Protein AF-A0A4V4ILT5-F1 (afdb_monomer_lite)

Sequence (167 aa):
MMPVGPVGQGDLIDTKVKKAVKGGEEIIWGEGVEGKVPGLGAARYLSHHALRFPSTAALQASVDAYMTSFAEQEATRARALARQRAEPDEDGFVTVTRGGRMGPARLEEAQEKAEKQKEKAKGKEDFYRFQMREKRKEKANELLKGFEEDRKKVEAMKMRRNKFRPN

Secondary structure (DSSP, 8-state):
--PPPPPPHHHHHHHHHHHHHHTT----TTTTTTTTS---THHHHHHHHHHHS--HHHHHHHHHHHHHHHHHHHHHHHHHHHHHHHS--TTS------TT--S---HHHHHHHHHHHHHHHT--TTSSHHHHHHHHHHHHHHHHHHHHHHHHHHHHHHHHHHT----

Structure (mmCIF, N/CA/C/O backbone):
data_AF-A0A4V4ILT5-F1
#
_entry.id   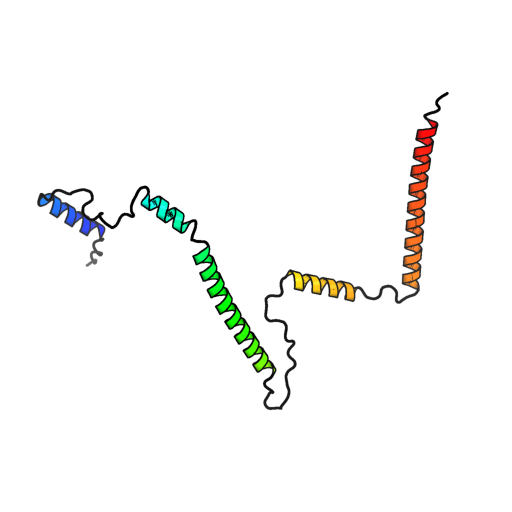AF-A0A4V4ILT5-F1
#
loop_
_atom_site.group_PDB
_atom_site.id
_atom_site.type_symbol
_atom_site.label_atom_id
_atom_site.label_alt_id
_atom_site.label_comp_id
_atom_site.label_asym_id
_atom_site.label_entity_id
_atom_site.label_seq_id
_atom_site.pdbx_PDB_ins_code
_atom_site.Cartn_x
_atom_site.Cartn_y
_atom_site.Cartn_z
_atom_site.occupancy
_atom_site.B_iso_or_equiv
_atom_site.auth_seq_id
_atom_site.auth_comp_id
_atom_site.auth_asym_id
_atom_site.auth_atom_id
_atom_site.pdbx_PDB_model_num
ATOM 1 N N . MET A 1 1 ? 65.147 -15.159 2.142 1.00 44.06 1 MET A N 1
ATOM 2 C CA . MET A 1 1 ? 64.075 -15.484 1.179 1.00 44.06 1 MET A CA 1
ATOM 3 C C . MET A 1 1 ? 62.849 -14.656 1.556 1.00 44.06 1 MET A C 1
ATOM 5 O O . MET A 1 1 ? 62.231 -14.964 2.562 1.00 44.06 1 MET A O 1
ATOM 9 N N . MET A 1 2 ? 62.550 -13.575 0.834 1.00 38.66 2 MET A N 1
ATOM 10 C CA . MET A 1 2 ? 61.268 -12.857 0.935 1.00 38.66 2 MET A CA 1
ATOM 11 C C . MET A 1 2 ? 60.603 -12.964 -0.446 1.00 38.66 2 MET A C 1
ATOM 13 O O . MET A 1 2 ? 61.293 -12.716 -1.438 1.00 38.66 2 MET A O 1
ATOM 17 N N . PRO A 1 3 ? 59.335 -13.399 -0.546 1.00 46.94 3 PRO A N 1
ATOM 18 C CA . PRO A 1 3 ? 58.670 -13.591 -1.828 1.00 46.94 3 PRO A CA 1
ATOM 19 C C . PRO A 1 3 ? 58.356 -12.233 -2.461 1.00 46.94 3 PRO A C 1
ATOM 21 O O . PRO A 1 3 ? 57.717 -11.377 -1.851 1.00 46.94 3 PRO A O 1
ATOM 24 N N . VAL A 1 4 ? 58.833 -12.042 -3.689 1.00 56.09 4 VAL A N 1
ATOM 25 C CA . VAL A 1 4 ? 58.522 -10.876 -4.520 1.00 56.09 4 VAL A CA 1
ATOM 26 C C . VAL A 1 4 ? 57.017 -10.905 -4.804 1.00 56.09 4 VAL A C 1
ATOM 28 O O . VAL A 1 4 ? 56.508 -11.894 -5.331 1.00 56.09 4 VAL A O 1
ATOM 31 N N . GLY A 1 5 ? 56.301 -9.864 -4.373 1.00 51.88 5 GLY A N 1
ATOM 32 C CA . GLY A 1 5 ? 54.848 -9.760 -4.518 1.00 51.88 5 GLY A CA 1
ATOM 33 C C . GLY A 1 5 ? 54.389 -9.759 -5.984 1.00 51.88 5 GLY A C 1
ATOM 34 O O . GLY A 1 5 ? 55.192 -9.498 -6.883 1.00 51.88 5 GLY A O 1
ATOM 35 N N . PRO A 1 6 ? 53.104 -10.064 -6.245 1.00 58.56 6 PRO A N 1
ATOM 36 C CA . PRO A 1 6 ? 52.576 -10.164 -7.599 1.00 58.56 6 PRO A CA 1
ATOM 37 C C . PRO A 1 6 ? 52.679 -8.814 -8.315 1.00 58.56 6 PRO A C 1
ATOM 39 O O . PRO A 1 6 ? 52.183 -7.800 -7.827 1.00 58.56 6 PRO A O 1
ATOM 42 N N . VAL A 1 7 ? 53.326 -8.829 -9.481 1.00 60.75 7 VAL A N 1
ATOM 43 C CA . VAL A 1 7 ? 53.462 -7.678 -10.380 1.00 60.75 7 VAL A CA 1
ATOM 44 C C . VAL A 1 7 ? 52.060 -7.168 -10.722 1.00 60.75 7 VAL A C 1
ATOM 46 O O . VAL A 1 7 ? 51.238 -7.912 -11.263 1.00 60.75 7 VAL A O 1
ATOM 49 N N . GLY A 1 8 ? 51.766 -5.922 -10.350 1.00 55.69 8 GLY A N 1
ATOM 50 C CA . GLY A 1 8 ? 50.457 -5.315 -10.562 1.00 55.69 8 GLY A CA 1
ATOM 51 C C . GLY A 1 8 ? 50.133 -5.220 -12.053 1.00 55.69 8 GLY A C 1
ATOM 52 O O . GLY A 1 8 ? 51.015 -4.993 -12.878 1.00 55.69 8 GLY A O 1
ATOM 53 N N . GLN A 1 9 ? 48.855 -5.364 -12.418 1.00 52.50 9 GLN A N 1
ATOM 54 C CA . GLN A 1 9 ? 48.395 -5.242 -13.811 1.00 52.50 9 GLN A CA 1
ATOM 55 C C . GLN A 1 9 ? 48.867 -3.947 -14.500 1.00 52.50 9 GLN A C 1
ATOM 57 O O . GLN A 1 9 ? 49.063 -3.962 -15.711 1.00 52.50 9 GLN A O 1
ATOM 62 N N . GLY A 1 10 ? 49.105 -2.866 -13.745 1.00 57.56 10 GLY A N 1
ATOM 63 C CA . GLY A 1 10 ? 49.658 -1.605 -14.256 1.00 57.56 10 GLY A CA 1
ATOM 64 C C . GLY A 1 10 ? 51.073 -1.735 -14.833 1.00 57.56 10 GLY A C 1
ATOM 65 O O . GLY A 1 10 ? 51.300 -1.341 -15.973 1.00 57.56 10 GLY A O 1
ATOM 66 N N . ASP A 1 11 ? 51.994 -2.396 -14.123 1.00 60.28 11 ASP A N 1
ATOM 67 C CA . ASP A 1 11 ? 53.387 -2.566 -14.576 1.00 60.28 11 ASP A CA 1
ATOM 68 C C . ASP A 1 11 ? 53.471 -3.429 -15.850 1.00 60.28 11 ASP A C 1
ATOM 70 O O . ASP A 1 11 ? 54.334 -3.246 -16.716 1.00 60.28 11 ASP A O 1
ATOM 74 N N . LEU A 1 12 ? 52.535 -4.370 -16.000 1.00 65.56 12 LEU A N 1
ATOM 75 C CA . LEU A 1 12 ? 52.423 -5.231 -17.177 1.00 65.56 12 LEU A CA 1
ATOM 76 C C . LEU A 1 12 ? 51.883 -4.485 -18.410 1.00 65.56 12 LEU A C 1
ATOM 78 O O . LEU A 1 12 ? 52.211 -4.842 -19.543 1.00 65.56 12 LEU A O 1
ATOM 82 N N . ILE A 1 13 ? 51.055 -3.460 -18.203 1.00 70.44 13 ILE A N 1
ATOM 83 C CA . ILE A 1 13 ? 50.551 -2.586 -19.269 1.00 70.44 13 ILE A CA 1
ATOM 84 C C . ILE A 1 13 ? 51.669 -1.638 -19.710 1.00 70.44 13 ILE A C 1
ATOM 86 O O . ILE A 1 13 ? 51.959 -1.557 -20.903 1.00 70.44 13 ILE A O 1
ATOM 90 N N . ASP A 1 14 ? 52.383 -1.027 -18.767 1.00 69.56 14 ASP A N 1
ATOM 91 C CA . ASP A 1 14 ? 53.461 -0.078 -19.065 1.00 69.56 14 ASP A CA 1
ATOM 92 C C . ASP A 1 14 ? 54.642 -0.728 -19.794 1.00 69.56 14 ASP A C 1
ATOM 94 O O . ASP A 1 14 ? 55.237 -0.143 -20.703 1.00 69.56 14 ASP A O 1
ATOM 98 N N . THR A 1 15 ? 54.981 -1.969 -19.439 1.00 73.06 15 THR A N 1
ATOM 99 C CA . THR A 1 15 ? 56.022 -2.742 -20.134 1.00 73.06 15 THR A CA 1
ATOM 100 C C . THR A 1 15 ? 55.606 -3.140 -21.552 1.00 73.06 15 THR A C 1
ATOM 102 O O . THR A 1 15 ? 56.441 -3.104 -22.461 1.00 73.06 15 THR A O 1
ATOM 105 N N . LYS A 1 16 ? 54.323 -3.453 -21.784 1.00 71.00 16 LYS A N 1
ATOM 106 C CA . LYS A 1 16 ? 53.779 -3.712 -23.128 1.00 71.00 16 LYS A CA 1
ATOM 107 C C . LYS A 1 16 ? 53.751 -2.451 -23.992 1.00 71.00 16 LYS A C 1
ATOM 109 O O . LYS A 1 16 ? 54.189 -2.513 -25.137 1.00 71.00 16 LYS A O 1
ATOM 114 N N . VAL A 1 17 ? 53.337 -1.312 -23.434 1.00 70.06 17 VAL A N 1
ATOM 115 C CA . VAL A 1 17 ? 53.338 -0.013 -24.130 1.00 70.06 17 VAL A CA 1
ATOM 116 C C . VAL A 1 17 ? 54.762 0.393 -24.520 1.00 70.06 17 VAL A C 1
ATOM 118 O O . VAL A 1 17 ? 55.016 0.724 -25.674 1.00 70.06 17 VAL A O 1
ATOM 121 N N . LYS A 1 18 ? 55.739 0.268 -23.609 1.00 72.44 18 LYS A N 1
ATOM 122 C CA . LYS A 1 18 ? 57.158 0.549 -23.908 1.00 72.44 18 LYS A CA 1
ATOM 123 C C . LYS A 1 18 ? 57.733 -0.363 -24.998 1.00 72.44 18 LYS A C 1
ATOM 125 O O . LYS A 1 18 ? 58.576 0.077 -25.777 1.00 72.44 18 LYS A O 1
ATOM 130 N N . LYS A 1 19 ? 57.291 -1.625 -25.065 1.00 74.31 19 LYS A N 1
ATOM 131 C CA . LYS A 1 19 ? 57.700 -2.579 -26.107 1.00 74.31 19 LYS A CA 1
ATOM 132 C C . LYS A 1 19 ? 57.102 -2.229 -27.478 1.00 74.31 19 LYS A C 1
ATOM 134 O O . LYS A 1 19 ? 57.834 -2.311 -28.458 1.00 74.31 19 LYS A O 1
ATOM 139 N N . ALA A 1 20 ? 55.839 -1.802 -27.532 1.00 68.12 20 ALA A N 1
ATOM 140 C CA . ALA A 1 20 ? 55.167 -1.361 -28.761 1.00 68.12 20 ALA A CA 1
ATOM 141 C C . ALA A 1 20 ? 55.791 -0.071 -29.328 1.00 68.12 20 ALA A C 1
ATOM 143 O O . ALA A 1 20 ? 56.151 -0.015 -30.501 1.00 68.12 20 ALA A O 1
ATOM 144 N N . VAL A 1 21 ? 56.075 0.913 -28.463 1.00 71.19 21 VAL A N 1
ATOM 145 C CA . VAL A 1 21 ? 56.768 2.160 -28.846 1.00 71.19 21 VAL A CA 1
ATOM 146 C C . VAL A 1 21 ? 58.181 1.884 -29.379 1.00 71.19 21 VAL A C 1
ATOM 148 O O . VAL A 1 21 ? 58.607 2.489 -30.357 1.00 71.19 21 VAL A O 1
ATOM 151 N N . LYS A 1 22 ? 58.913 0.932 -28.781 1.00 72.75 22 LYS A N 1
ATOM 152 C CA . LYS A 1 22 ? 60.251 0.523 -29.252 1.00 72.75 22 LYS A CA 1
ATOM 153 C C . LYS A 1 22 ? 60.210 -0.252 -30.581 1.00 72.75 22 LYS A C 1
ATOM 155 O O . LYS A 1 22 ? 61.224 -0.301 -31.272 1.00 72.75 22 LYS A O 1
ATOM 160 N N . GLY A 1 23 ? 59.067 -0.852 -30.920 1.00 72.06 23 GLY A N 1
ATOM 161 C CA . GLY A 1 23 ? 58.806 -1.525 -32.195 1.00 72.06 23 GLY A CA 1
ATOM 162 C C . GLY A 1 23 ? 58.387 -0.588 -33.333 1.00 72.06 23 GLY A C 1
ATOM 163 O O . GLY A 1 23 ? 58.295 -1.046 -34.466 1.00 72.06 23 GLY A O 1
ATOM 164 N N . GLY A 1 24 ? 58.173 0.704 -33.053 1.00 63.44 24 GLY A N 1
ATOM 165 C CA . GLY A 1 24 ? 57.774 1.697 -34.054 1.00 63.44 24 GLY A CA 1
ATOM 166 C C . GLY A 1 24 ? 56.296 1.645 -34.451 1.00 63.44 24 GLY A C 1
ATOM 167 O O . GLY A 1 24 ? 55.938 2.224 -35.471 1.00 63.44 24 GLY A O 1
ATOM 168 N N . GLU A 1 25 ? 55.444 0.967 -33.676 1.00 65.81 25 GLU A N 1
ATOM 169 C CA . GLU A 1 25 ? 53.997 0.969 -33.914 1.00 65.81 25 GLU A CA 1
ATOM 170 C C . GLU A 1 25 ? 53.412 2.342 -33.552 1.00 65.81 25 GLU A C 1
ATOM 172 O O . GLU A 1 25 ? 53.568 2.836 -32.430 1.00 65.81 25 GLU A O 1
ATOM 177 N N . GLU A 1 26 ? 52.765 2.978 -34.526 1.00 66.88 26 GLU A N 1
ATOM 178 C CA . GLU A 1 26 ? 52.106 4.268 -34.357 1.00 66.88 26 GLU A CA 1
ATOM 179 C C . GLU A 1 26 ? 50.846 4.079 -33.505 1.00 66.88 26 GLU A C 1
ATOM 181 O O . GLU A 1 26 ? 49.936 3.336 -33.864 1.00 66.88 26 GLU A O 1
ATOM 186 N N . ILE A 1 27 ? 50.801 4.718 -32.335 1.00 68.06 27 ILE A N 1
ATOM 187 C CA . ILE A 1 27 ? 49.650 4.624 -31.433 1.00 68.06 27 ILE A CA 1
ATOM 188 C C . ILE A 1 27 ? 48.530 5.495 -32.006 1.00 68.06 27 ILE A C 1
ATOM 190 O O . ILE A 1 27 ? 48.484 6.705 -31.768 1.00 68.06 27 ILE A O 1
ATOM 194 N N . ILE A 1 28 ? 47.614 4.879 -32.750 1.00 68.69 28 ILE A N 1
ATOM 195 C CA . ILE A 1 28 ? 46.421 5.548 -33.265 1.00 68.69 28 ILE A CA 1
ATOM 196 C C . ILE A 1 28 ? 45.444 5.734 -32.097 1.00 68.69 28 ILE A C 1
ATOM 198 O O . ILE A 1 28 ? 44.856 4.787 -31.567 1.00 68.69 28 ILE A O 1
ATOM 202 N N . TRP A 1 29 ? 45.275 6.981 -31.656 1.00 62.16 29 TRP A N 1
ATOM 203 C CA . TRP A 1 29 ? 44.300 7.326 -30.621 1.00 62.16 29 TRP A CA 1
ATOM 204 C C . TRP A 1 29 ? 42.882 6.959 -31.080 1.00 62.16 29 TRP A C 1
ATOM 206 O O . TRP A 1 29 ? 42.382 7.509 -32.057 1.00 62.16 29 TRP A O 1
ATOM 216 N N . GLY A 1 30 ? 42.220 6.061 -30.347 1.00 66.25 30 GLY A N 1
ATOM 217 C CA . GLY A 1 30 ? 40.847 5.624 -30.632 1.00 66.25 30 GLY A CA 1
ATOM 218 C C . GLY A 1 30 ? 40.726 4.209 -31.204 1.00 66.25 30 GLY A C 1
ATOM 219 O O . GLY A 1 30 ? 39.617 3.673 -31.233 1.00 66.25 30 GLY A O 1
ATOM 220 N N . GLU A 1 31 ? 41.834 3.560 -31.570 1.00 63.59 31 GLU A N 1
ATOM 221 C CA . GLU A 1 31 ? 41.818 2.163 -32.008 1.00 63.59 31 GLU A CA 1
ATOM 222 C C . GLU A 1 31 ? 41.396 1.244 -30.839 1.00 63.59 31 GLU A C 1
ATOM 224 O O . GLU A 1 31 ? 42.011 1.220 -29.772 1.00 63.59 31 GLU A O 1
ATOM 229 N N . GLY A 1 32 ? 40.264 0.545 -30.992 1.00 69.06 32 GLY A N 1
ATOM 230 C CA . GLY A 1 32 ? 39.655 -0.294 -29.944 1.00 69.06 32 GLY A CA 1
ATOM 231 C C . GLY A 1 32 ? 38.643 0.406 -29.020 1.00 69.06 32 GLY A C 1
ATOM 232 O O . GLY A 1 32 ? 38.125 -0.221 -28.084 1.00 69.06 32 GLY A O 1
ATOM 233 N N . VAL A 1 33 ? 38.345 1.685 -29.277 1.00 65.31 33 VAL A N 1
ATOM 234 C CA . VAL A 1 33 ? 37.254 2.452 -28.639 1.00 65.31 33 VAL A CA 1
ATOM 235 C C . VAL A 1 33 ? 35.947 2.337 -29.440 1.00 65.31 33 VAL A C 1
ATOM 237 O O . VAL A 1 33 ? 34.854 2.523 -28.894 1.00 65.31 33 VAL A O 1
ATOM 240 N N . GLU A 1 34 ? 36.048 1.954 -30.712 1.00 61.41 34 GLU A N 1
ATOM 241 C CA . GLU A 1 34 ? 34.921 1.673 -31.597 1.00 61.41 34 GLU A CA 1
ATOM 242 C C . GLU A 1 34 ? 34.035 0.564 -30.997 1.00 61.41 34 GLU A C 1
ATOM 244 O O . GLU A 1 34 ? 34.450 -0.579 -30.818 1.00 61.41 34 GLU A O 1
ATOM 249 N N . GLY A 1 35 ? 32.814 0.931 -30.596 1.00 67.50 35 GLY A N 1
ATOM 250 C CA . GLY A 1 35 ? 31.824 0.022 -30.004 1.00 67.50 35 GLY A CA 1
ATOM 251 C C . GLY A 1 35 ? 31.762 -0.014 -28.471 1.00 67.50 35 GLY A C 1
ATOM 252 O O . GLY A 1 35 ? 30.793 -0.542 -27.930 1.00 67.50 35 GLY A O 1
ATOM 253 N N . LYS A 1 36 ? 32.725 0.578 -27.747 1.00 69.62 36 LYS A N 1
ATOM 254 C CA . LYS A 1 36 ? 32.670 0.679 -26.268 1.00 69.62 36 LYS A CA 1
ATOM 255 C C . LYS A 1 36 ? 32.041 1.973 -25.768 1.00 69.62 36 LYS A C 1
ATOM 257 O O . LYS A 1 36 ? 31.620 2.047 -24.615 1.00 69.62 36 LYS A O 1
ATOM 262 N N . VAL A 1 37 ? 31.994 2.997 -26.614 1.00 69.56 37 VAL A N 1
ATOM 263 C CA . VAL A 1 37 ? 31.441 4.298 -26.246 1.00 69.56 37 VAL A CA 1
ATOM 264 C C . VAL A 1 37 ? 29.999 4.369 -26.739 1.00 69.56 37 VAL A C 1
ATOM 266 O O . VAL A 1 37 ? 29.764 4.166 -27.933 1.00 69.56 37 VAL A O 1
ATOM 269 N N . PRO A 1 38 ? 29.019 4.629 -25.853 1.00 74.31 38 PRO A N 1
ATOM 270 C CA . PRO A 1 38 ? 27.641 4.809 -26.281 1.00 74.31 38 PRO A CA 1
ATOM 271 C C . PRO A 1 38 ? 27.576 5.951 -27.293 1.00 74.31 38 PRO A C 1
ATOM 273 O O . PRO A 1 38 ? 28.293 6.943 -27.148 1.00 74.31 38 PRO A O 1
ATOM 276 N N . GLY A 1 39 ? 26.709 5.814 -28.300 1.00 78.69 39 GLY A N 1
ATOM 277 C CA . GLY A 1 39 ? 26.540 6.826 -29.340 1.00 78.69 39 GLY A CA 1
ATOM 278 C C . GLY A 1 39 ? 26.362 8.211 -28.719 1.00 78.69 39 GLY A C 1
ATOM 279 O O . GLY A 1 39 ? 25.361 8.479 -28.051 1.00 78.69 39 GLY A O 1
ATOM 280 N N . LEU A 1 40 ? 27.364 9.075 -28.887 1.00 82.38 40 LEU A N 1
ATOM 281 C CA . LEU A 1 40 ? 27.320 10.439 -28.375 1.00 82.38 40 LEU A CA 1
ATOM 282 C C . LEU A 1 40 ? 26.363 11.297 -29.218 1.00 82.38 40 LEU A C 1
ATOM 284 O O . LEU A 1 40 ? 25.915 10.908 -30.296 1.00 82.38 40 LEU A O 1
ATOM 288 N N . GLY A 1 41 ? 26.026 12.483 -28.708 1.00 86.75 41 GLY A N 1
ATOM 289 C CA . GLY A 1 41 ? 25.120 13.410 -29.386 1.00 86.75 41 GLY A CA 1
ATOM 290 C C . GLY A 1 41 ? 23.653 12.999 -29.253 1.00 86.75 41 GLY A C 1
ATOM 291 O O . GLY A 1 41 ? 23.194 12.677 -28.157 1.00 86.75 41 GLY A O 1
ATOM 292 N N . ALA A 1 42 ? 22.900 13.029 -30.355 1.00 88.00 42 ALA A N 1
ATOM 293 C CA . ALA A 1 42 ? 21.453 12.794 -30.343 1.00 88.00 42 ALA A CA 1
ATOM 294 C C . ALA A 1 42 ? 21.073 11.408 -29.789 1.00 88.00 42 ALA A C 1
ATOM 296 O O . ALA A 1 42 ? 20.138 11.301 -28.998 1.00 88.00 42 ALA A O 1
ATOM 297 N N . ALA A 1 43 ? 21.839 10.364 -30.125 1.00 87.50 43 ALA A N 1
ATOM 298 C CA . ALA A 1 43 ? 21.598 9.002 -29.647 1.00 87.50 43 ALA A CA 1
ATOM 299 C C . ALA A 1 43 ? 21.641 8.899 -28.109 1.00 87.50 43 ALA A C 1
ATOM 301 O O . ALA A 1 43 ? 20.803 8.223 -27.510 1.00 87.50 43 ALA A O 1
ATOM 302 N N . ARG A 1 44 ? 22.551 9.636 -27.457 1.00 89.50 44 ARG A N 1
ATOM 303 C CA . ARG A 1 44 ? 22.634 9.731 -25.991 1.00 89.50 44 ARG A CA 1
ATOM 304 C C . ARG A 1 44 ? 21.387 10.373 -25.385 1.00 89.50 44 ARG A C 1
ATOM 306 O O . ARG A 1 44 ? 20.898 9.915 -24.356 1.00 89.50 44 ARG A O 1
ATOM 313 N N . TYR A 1 45 ? 20.888 11.453 -25.977 1.00 90.31 45 TYR A N 1
ATOM 314 C CA . TYR A 1 45 ? 19.712 12.137 -25.437 1.00 90.31 45 TYR A CA 1
ATOM 315 C C . TYR A 1 45 ? 18.431 11.337 -25.666 1.00 90.31 45 TYR A C 1
ATOM 317 O O . TYR A 1 45 ? 17.588 11.297 -24.777 1.00 90.31 45 TYR A O 1
ATOM 325 N N . LEU A 1 46 ? 18.311 10.643 -26.801 1.00 90.31 46 LEU A N 1
ATOM 326 C CA . LEU A 1 46 ? 17.182 9.753 -27.079 1.00 90.31 46 LEU A CA 1
ATOM 327 C C . LEU A 1 46 ? 17.136 8.570 -26.107 1.00 90.31 46 LEU A C 1
ATOM 329 O O . LEU A 1 46 ? 16.072 8.272 -25.566 1.00 90.31 46 LEU A O 1
ATOM 333 N N . SER A 1 47 ? 18.279 7.940 -25.822 1.00 88.06 47 SER A N 1
ATOM 334 C CA . SER A 1 47 ? 18.339 6.856 -24.834 1.00 88.06 47 SER A CA 1
ATOM 335 C C . SER A 1 47 ? 18.032 7.358 -23.423 1.00 88.06 47 SER A C 1
ATOM 337 O O . SER A 1 47 ? 17.229 6.754 -22.715 1.00 88.06 47 SER A O 1
ATOM 339 N N . HIS A 1 48 ? 18.577 8.512 -23.032 1.00 90.31 48 HIS A N 1
ATOM 340 C CA . HIS A 1 48 ? 18.258 9.130 -21.746 1.00 90.31 48 HIS A CA 1
ATOM 341 C C . HIS A 1 48 ? 16.773 9.509 -21.633 1.00 90.31 48 HIS A C 1
ATOM 343 O O . HIS A 1 48 ? 16.164 9.328 -20.581 1.00 90.31 48 HIS A O 1
ATOM 349 N N . HIS A 1 49 ? 16.167 10.007 -22.712 1.00 91.25 49 HIS A N 1
ATOM 350 C CA . HIS A 1 49 ? 14.746 10.337 -22.754 1.00 91.25 49 HIS A CA 1
ATOM 351 C C . HIS A 1 49 ? 13.872 9.085 -22.619 1.00 91.25 49 HIS A C 1
ATOM 353 O O . HIS A 1 49 ? 12.934 9.092 -21.828 1.00 91.25 49 HIS A O 1
ATOM 359 N N . ALA A 1 50 ? 14.217 7.996 -23.311 1.00 88.94 50 ALA A N 1
ATOM 360 C CA . ALA A 1 50 ? 13.520 6.716 -23.193 1.00 88.94 50 ALA A CA 1
ATOM 361 C C . ALA A 1 50 ? 13.614 6.113 -21.778 1.00 88.94 50 ALA A C 1
ATOM 363 O O . ALA A 1 50 ? 12.648 5.532 -21.292 1.00 88.94 50 ALA A O 1
ATOM 364 N N . LEU A 1 51 ? 14.751 6.285 -21.092 1.00 87.25 51 LEU A N 1
ATOM 365 C CA . LEU A 1 51 ? 14.923 5.863 -19.696 1.00 87.25 51 LEU A CA 1
ATOM 366 C C . LEU A 1 51 ? 14.139 6.744 -18.718 1.00 87.25 51 LEU A C 1
ATOM 368 O O . LEU A 1 51 ? 13.592 6.251 -17.735 1.00 87.25 51 LEU A O 1
ATOM 372 N N . ARG A 1 52 ? 14.100 8.058 -18.966 1.00 89.81 52 ARG A N 1
ATOM 373 C CA . ARG A 1 52 ? 13.389 9.018 -18.113 1.00 89.81 52 ARG A CA 1
ATOM 374 C C . ARG A 1 52 ? 11.875 8.883 -18.248 1.00 89.81 52 ARG A C 1
ATOM 376 O O . ARG A 1 52 ? 11.167 9.037 -17.255 1.00 89.81 52 ARG A O 1
ATOM 383 N N . PHE A 1 53 ? 11.407 8.613 -19.461 1.00 88.06 53 PHE A N 1
ATOM 384 C CA . PHE A 1 53 ? 10.000 8.534 -19.820 1.00 88.06 53 PHE A CA 1
ATOM 385 C C . PHE A 1 53 ? 9.746 7.237 -20.598 1.00 88.06 53 PHE A C 1
ATOM 387 O O . PHE A 1 53 ? 9.724 7.250 -21.833 1.00 88.06 53 PHE A O 1
ATOM 394 N N . PRO A 1 54 ? 9.571 6.103 -19.894 1.00 88.19 54 PRO A N 1
ATOM 395 C CA . PRO A 1 54 ? 9.141 4.873 -20.540 1.00 88.19 54 PRO A CA 1
ATOM 396 C C . PRO A 1 54 ? 7.757 5.064 -21.174 1.00 88.19 54 PRO A C 1
ATOM 398 O O . PRO A 1 54 ? 6.974 5.923 -20.758 1.00 88.19 54 PRO A O 1
ATOM 401 N N . SER A 1 55 ? 7.435 4.251 -22.181 1.00 90.62 55 SER A N 1
ATOM 402 C CA . SER A 1 55 ? 6.117 4.314 -22.809 1.00 90.62 55 SER A CA 1
ATOM 403 C C . SER A 1 55 ? 5.026 3.953 -21.800 1.00 90.62 55 SER A C 1
ATOM 405 O O . SER A 1 55 ? 5.111 2.959 -21.074 1.00 90.62 55 SER A O 1
ATOM 407 N N . THR A 1 56 ? 3.973 4.768 -21.764 1.00 92.31 56 THR A N 1
ATOM 408 C CA . THR A 1 56 ? 2.851 4.591 -20.833 1.00 92.31 56 THR A CA 1
ATOM 409 C C . THR A 1 56 ? 2.175 3.237 -21.018 1.00 92.31 56 THR A C 1
ATOM 411 O O . THR A 1 56 ? 1.854 2.580 -20.036 1.00 92.31 56 THR A O 1
ATOM 414 N N . ALA A 1 57 ? 2.038 2.776 -22.263 1.00 94.50 57 ALA A N 1
ATOM 415 C CA . ALA A 1 57 ? 1.456 1.476 -22.585 1.00 94.50 57 ALA A CA 1
ATOM 416 C C . ALA A 1 57 ? 2.266 0.297 -22.015 1.00 94.50 57 ALA A C 1
ATOM 418 O O . ALA A 1 57 ? 1.681 -0.630 -21.460 1.00 94.50 57 ALA A O 1
ATOM 419 N N . ALA A 1 58 ? 3.603 0.332 -22.108 1.00 92.50 58 ALA A N 1
ATOM 420 C CA . ALA A 1 58 ? 4.442 -0.742 -21.573 1.00 92.50 58 ALA A CA 1
ATOM 421 C C . ALA A 1 58 ? 4.448 -0.751 -20.038 1.00 92.50 58 ALA A C 1
ATOM 423 O O . ALA A 1 58 ? 4.439 -1.820 -19.429 1.00 92.50 58 ALA A O 1
ATOM 424 N N . LEU A 1 59 ? 4.435 0.432 -19.414 1.00 94.00 59 LEU A N 1
ATOM 425 C CA . LEU A 1 59 ? 4.343 0.559 -17.962 1.00 94.00 59 LEU A CA 1
ATOM 426 C C . LEU A 1 59 ? 2.983 0.086 -17.442 1.00 94.00 59 LEU A C 1
ATOM 428 O O . LEU A 1 59 ? 2.924 -0.636 -16.455 1.00 94.00 59 LEU A O 1
ATOM 432 N N . GLN A 1 60 ? 1.897 0.442 -18.126 1.00 96.50 60 GLN A N 1
ATOM 433 C CA . GLN A 1 60 ? 0.564 -0.016 -17.754 1.00 96.50 60 GLN A CA 1
ATOM 434 C C . GLN A 1 60 ? 0.466 -1.543 -17.854 1.00 96.50 60 GLN A C 1
ATOM 436 O O . GLN A 1 60 ? 0.050 -2.188 -16.900 1.00 96.50 60 GLN A O 1
ATOM 441 N N . ALA A 1 61 ? 0.955 -2.133 -18.949 1.00 96.88 61 ALA A N 1
ATOM 442 C CA . ALA A 1 61 ? 0.965 -3.582 -19.121 1.00 96.88 61 ALA A CA 1
ATOM 443 C C . ALA A 1 61 ? 1.776 -4.311 -18.034 1.00 96.88 61 ALA A C 1
ATOM 445 O O . ALA A 1 61 ? 1.355 -5.367 -17.562 1.00 96.88 61 ALA A O 1
ATOM 446 N N . SER A 1 62 ? 2.923 -3.764 -17.610 1.00 96.56 62 SER A N 1
ATOM 447 C CA . SER A 1 62 ? 3.735 -4.378 -16.551 1.00 96.56 62 SER A CA 1
ATOM 448 C C . SER A 1 62 ? 3.072 -4.278 -15.177 1.00 96.56 62 SER A C 1
ATOM 450 O O . SER A 1 62 ? 3.084 -5.250 -14.421 1.00 96.56 62 SER A O 1
ATOM 452 N N . VAL A 1 63 ? 2.448 -3.137 -14.873 1.00 97.62 63 VAL A N 1
ATOM 453 C CA . VAL A 1 63 ? 1.676 -2.940 -13.641 1.00 97.62 63 VAL A CA 1
ATOM 454 C C . VAL A 1 63 ? 0.471 -3.872 -13.618 1.00 97.62 63 VAL A C 1
ATOM 456 O O . VAL A 1 63 ? 0.263 -4.560 -12.623 1.00 97.62 63 VAL A O 1
ATOM 459 N N . ASP A 1 64 ? -0.282 -3.960 -14.710 1.00 97.44 64 ASP A N 1
ATOM 460 C CA . ASP A 1 64 ? -1.466 -4.813 -14.797 1.00 97.44 64 ASP A CA 1
ATOM 461 C C . ASP A 1 64 ? -1.093 -6.296 -14.654 1.00 97.44 64 ASP A C 1
ATOM 463 O O . ASP A 1 64 ? -1.722 -7.027 -13.885 1.00 97.44 64 ASP A O 1
ATOM 467 N N . ALA A 1 65 ? -0.015 -6.743 -15.307 1.00 97.81 65 ALA A N 1
ATOM 468 C CA . ALA A 1 65 ? 0.514 -8.099 -15.146 1.00 97.81 65 ALA A CA 1
ATOM 469 C C . ALA A 1 65 ? 0.957 -8.386 -13.699 1.00 97.81 65 ALA A C 1
ATOM 471 O O . ALA A 1 65 ? 0.687 -9.456 -13.150 1.00 97.81 65 ALA A O 1
ATOM 472 N N . TYR A 1 66 ? 1.600 -7.420 -13.040 1.00 98.06 66 TYR A N 1
ATOM 473 C CA . TYR A 1 66 ? 1.986 -7.569 -11.641 1.00 98.06 66 TYR A CA 1
ATOM 474 C C . TYR A 1 66 ? 0.759 -7.657 -10.725 1.00 98.06 66 TYR A C 1
ATOM 476 O O . TYR A 1 66 ? 0.646 -8.591 -9.931 1.00 98.06 66 TYR A O 1
ATOM 484 N N . MET A 1 67 ? -0.188 -6.729 -10.862 1.00 97.19 67 MET A N 1
ATOM 485 C CA . MET A 1 67 ? -1.375 -6.650 -10.011 1.00 97.19 67 MET A CA 1
ATOM 486 C C . MET A 1 67 ? -2.296 -7.859 -10.177 1.00 97.19 67 MET A C 1
ATOM 488 O O . MET A 1 67 ? -2.843 -8.340 -9.185 1.00 97.19 67 MET A O 1
ATOM 492 N N . THR A 1 68 ? -2.433 -8.386 -11.395 1.00 97.44 68 THR A N 1
ATOM 493 C CA . THR A 1 68 ? -3.172 -9.634 -11.649 1.00 97.44 68 THR A CA 1
ATOM 494 C C . THR A 1 68 ? -2.516 -10.819 -10.939 1.00 97.44 68 THR A C 1
ATOM 496 O O . THR A 1 68 ? -3.179 -11.483 -10.142 1.00 97.44 68 THR A O 1
ATOM 499 N N . SER A 1 69 ? -1.202 -11.017 -11.105 1.00 97.50 69 SER A N 1
ATOM 500 C CA . SER A 1 69 ? -0.470 -12.093 -10.416 1.00 97.50 69 SER A CA 1
ATOM 501 C C . SER A 1 69 ? -0.526 -11.969 -8.885 1.00 97.50 69 SER A C 1
ATOM 503 O O . SER A 1 69 ? -0.660 -12.963 -8.170 1.00 97.50 69 SER A O 1
ATOM 505 N N . PHE A 1 70 ? -0.476 -10.741 -8.363 1.00 96.62 70 PHE A N 1
ATOM 506 C CA . PHE A 1 70 ? -0.573 -10.471 -6.934 1.00 96.62 70 PHE A CA 1
ATOM 507 C C . PHE A 1 70 ? -1.974 -10.784 -6.395 1.00 96.62 70 PHE A C 1
ATOM 509 O O . PHE A 1 70 ? -2.104 -11.425 -5.353 1.00 96.62 70 PHE A O 1
ATOM 516 N N . ALA A 1 71 ? -3.028 -10.384 -7.111 1.00 95.31 71 ALA A N 1
ATOM 517 C CA . ALA A 1 71 ? -4.407 -10.676 -6.730 1.00 95.31 71 ALA A CA 1
ATOM 518 C C . ALA A 1 71 ? -4.691 -12.187 -6.711 1.00 95.31 71 ALA A C 1
ATOM 520 O O . ALA A 1 71 ? -5.358 -12.678 -5.800 1.00 95.31 71 ALA A O 1
ATOM 521 N N . GLU A 1 72 ? -4.141 -12.942 -7.665 1.00 95.88 72 GLU A N 1
ATOM 522 C CA . GLU A 1 72 ? -4.214 -14.407 -7.677 1.00 95.88 72 GLU A CA 1
ATOM 523 C C . GLU A 1 72 ? -3.497 -15.025 -6.465 1.00 95.88 72 GLU A C 1
ATOM 525 O O . GLU A 1 72 ? -4.047 -15.899 -5.784 1.00 95.88 72 GLU A O 1
ATOM 530 N N . GLN A 1 73 ? -2.298 -14.540 -6.131 1.00 94.81 73 GLN A N 1
ATOM 531 C CA . GLN A 1 73 ? -1.556 -14.981 -4.944 1.00 94.81 73 GLN A CA 1
ATOM 532 C C . GLN A 1 73 ? -2.293 -14.656 -3.636 1.00 94.81 73 GLN A C 1
ATOM 534 O O . GLN A 1 73 ? -2.392 -15.505 -2.752 1.00 94.81 73 GLN A O 1
ATOM 539 N N . GLU A 1 74 ? -2.870 -13.466 -3.501 1.00 90.38 74 GLU A N 1
ATOM 540 C CA . GLU A 1 74 ? -3.662 -13.111 -2.320 1.00 90.38 74 GLU A CA 1
ATOM 541 C C . GLU A 1 74 ? -4.948 -13.943 -2.223 1.00 90.38 74 GLU A C 1
ATOM 543 O O . GLU A 1 74 ? -5.282 -14.446 -1.149 1.00 90.38 74 GLU A O 1
ATOM 548 N N . ALA A 1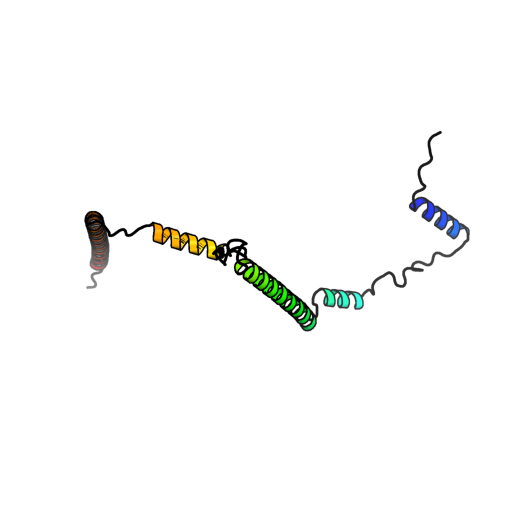 75 ? -5.641 -14.183 -3.340 1.00 91.44 75 ALA A N 1
ATOM 549 C CA . ALA A 1 75 ? -6.836 -15.023 -3.365 1.00 91.44 75 ALA A CA 1
ATOM 550 C C . ALA A 1 75 ? -6.525 -16.482 -2.991 1.00 91.44 75 ALA A C 1
ATOM 552 O O . ALA A 1 75 ? -7.274 -17.107 -2.236 1.00 91.44 75 ALA A O 1
ATOM 553 N N . THR A 1 76 ? -5.419 -17.037 -3.491 1.00 92.12 76 THR A N 1
ATOM 554 C CA . THR A 1 76 ? -4.969 -18.397 -3.1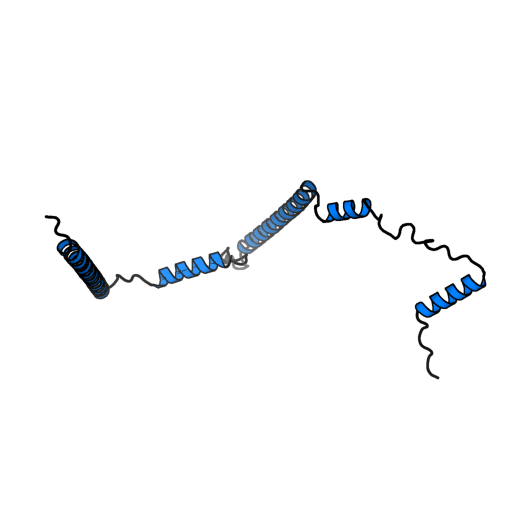45 1.00 92.12 76 THR A CA 1
ATOM 555 C C . THR A 1 76 ? -4.580 -18.506 -1.673 1.00 92.12 76 THR A C 1
ATOM 557 O O . THR A 1 76 ? -5.031 -19.440 -1.007 1.00 92.12 76 THR A O 1
ATOM 560 N N . ARG A 1 77 ? -3.852 -17.525 -1.123 1.00 86.44 77 ARG A N 1
ATOM 561 C CA . ARG A 1 77 ? -3.556 -17.436 0.317 1.00 86.44 77 ARG A CA 1
ATOM 562 C C . ARG A 1 77 ? -4.829 -17.352 1.151 1.00 86.44 77 ARG A C 1
ATOM 564 O O . ARG A 1 77 ? -4.992 -18.125 2.090 1.00 86.44 77 ARG A O 1
ATOM 571 N N . ALA A 1 78 ? -5.763 -16.475 0.786 1.00 86.19 78 ALA A N 1
ATOM 572 C CA . ALA A 1 78 ? -7.040 -16.328 1.480 1.00 86.19 78 ALA A CA 1
ATOM 573 C C . ALA A 1 78 ? -7.856 -17.632 1.468 1.00 86.19 78 ALA A C 1
ATOM 575 O O . ALA A 1 78 ? -8.406 -18.020 2.498 1.00 86.19 78 ALA A O 1
ATOM 576 N N . ARG A 1 79 ? -7.891 -18.347 0.335 1.00 87.94 79 ARG A N 1
ATOM 577 C CA . ARG A 1 79 ? -8.528 -19.670 0.225 1.00 87.94 79 ARG A CA 1
ATOM 578 C C . ARG A 1 79 ? -7.825 -20.723 1.079 1.00 87.94 79 ARG A C 1
ATOM 580 O O . ARG A 1 79 ? -8.512 -21.499 1.732 1.00 87.94 79 ARG A O 1
ATOM 587 N N . ALA A 1 80 ? -6.492 -20.754 1.096 1.00 86.12 80 ALA A N 1
ATOM 588 C CA . ALA A 1 80 ? -5.726 -21.679 1.932 1.00 86.12 80 ALA A CA 1
ATOM 589 C C . ALA A 1 80 ? -6.009 -21.447 3.422 1.00 86.12 80 ALA A C 1
ATOM 591 O O . ALA A 1 80 ? -6.297 -22.391 4.148 1.00 86.12 80 ALA A O 1
ATOM 592 N N . LEU A 1 81 ? -6.042 -20.187 3.856 1.00 80.31 81 LEU A N 1
ATOM 593 C CA . LEU A 1 81 ? -6.400 -19.816 5.225 1.00 80.31 81 LEU A CA 1
ATOM 594 C C . LEU A 1 81 ? -7.851 -20.163 5.555 1.00 80.31 81 LEU A C 1
ATOM 596 O O . LEU A 1 81 ? -8.135 -20.629 6.650 1.00 80.31 81 LEU A O 1
ATOM 600 N N . ALA A 1 82 ? -8.783 -19.946 4.624 1.00 80.75 82 ALA A N 1
ATOM 601 C CA . ALA A 1 82 ? -10.175 -20.340 4.813 1.00 80.75 82 ALA A CA 1
ATOM 602 C C . ALA A 1 82 ? -10.318 -21.863 4.953 1.00 80.75 82 ALA A C 1
ATOM 604 O O . ALA A 1 82 ? -11.079 -22.314 5.802 1.00 80.75 82 ALA A O 1
ATOM 605 N N . ARG A 1 83 ? -9.556 -22.644 4.174 1.00 82.00 83 ARG A N 1
ATOM 606 C CA . ARG A 1 83 ? -9.497 -24.108 4.301 1.00 82.00 83 ARG A CA 1
ATOM 607 C C . ARG A 1 83 ? -8.923 -24.534 5.648 1.00 82.00 83 ARG A C 1
ATOM 609 O O . ARG A 1 83 ? -9.568 -25.313 6.328 1.00 82.00 83 ARG A O 1
ATOM 616 N N . GLN A 1 84 ? -7.801 -23.951 6.072 1.00 75.44 84 GLN A N 1
ATOM 617 C CA . GLN A 1 84 ? -7.206 -24.220 7.389 1.00 75.44 84 GLN A CA 1
ATOM 618 C C . GLN A 1 84 ? -8.150 -23.885 8.552 1.00 75.44 84 GLN A C 1
ATOM 620 O O . GLN A 1 84 ? -8.092 -24.524 9.589 1.00 75.44 84 GLN A O 1
ATOM 625 N N . ARG A 1 85 ? -9.034 -22.890 8.399 1.00 69.38 85 ARG A N 1
ATOM 626 C CA . ARG A 1 85 ? -10.071 -22.584 9.403 1.00 69.38 85 ARG A CA 1
ATOM 627 C C . ARG A 1 85 ? -11.249 -23.557 9.393 1.00 69.38 85 ARG A C 1
ATOM 629 O O . ARG A 1 85 ? -12.001 -23.585 10.359 1.00 69.38 85 ARG A O 1
ATOM 636 N N . ALA A 1 86 ? -11.477 -24.238 8.274 1.00 70.69 86 ALA A N 1
ATOM 637 C CA . ALA A 1 86 ? -12.617 -25.126 8.075 1.00 70.69 86 ALA A CA 1
ATOM 638 C C . ALA A 1 86 ? -12.277 -26.597 8.336 1.00 70.69 86 ALA A C 1
ATOM 640 O O . ALA A 1 86 ? -13.198 -27.392 8.497 1.00 70.69 86 ALA A O 1
ATOM 641 N N . GLU A 1 87 ? -10.992 -26.954 8.350 1.00 70.25 87 GLU A N 1
ATOM 642 C CA . GLU A 1 87 ? -10.521 -28.294 8.686 1.00 70.25 87 GLU A CA 1
ATOM 643 C C . GLU A 1 87 ? -10.772 -28.559 10.184 1.00 70.25 87 GLU A C 1
ATOM 645 O O . GLU A 1 87 ? -10.241 -27.825 11.020 1.00 70.25 87 GLU A O 1
ATOM 650 N N . PRO A 1 88 ? -11.648 -29.520 10.538 1.00 67.81 88 PRO A N 1
ATOM 651 C CA . PRO A 1 88 ? -11.896 -29.887 11.928 1.00 67.81 88 PRO A CA 1
ATOM 652 C C . PRO A 1 88 ? -10.686 -30.630 12.494 1.00 67.81 88 PRO A C 1
ATOM 654 O O . PRO A 1 88 ? -10.102 -31.466 11.804 1.00 67.81 88 PRO A O 1
ATOM 657 N N . ASP A 1 89 ? -10.350 -30.362 13.754 1.00 71.19 89 ASP A N 1
ATOM 658 C CA . ASP A 1 89 ? -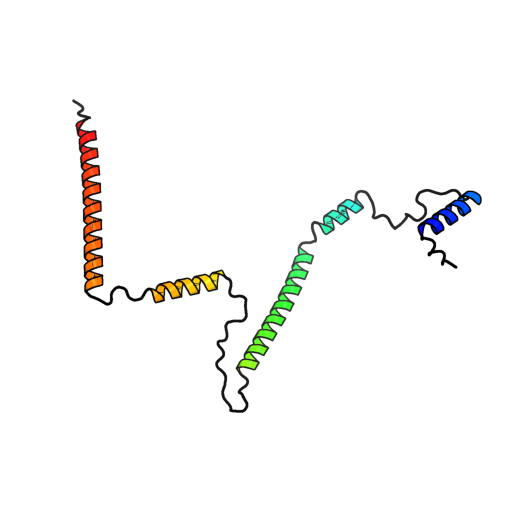9.289 -31.087 14.459 1.00 71.19 89 ASP A CA 1
ATOM 659 C C . ASP A 1 89 ? -9.678 -32.571 14.680 1.00 71.19 89 ASP A C 1
ATOM 661 O O . ASP A 1 89 ? -10.836 -32.953 14.490 1.00 71.19 89 ASP A O 1
ATOM 665 N N . GLU A 1 90 ? -8.730 -3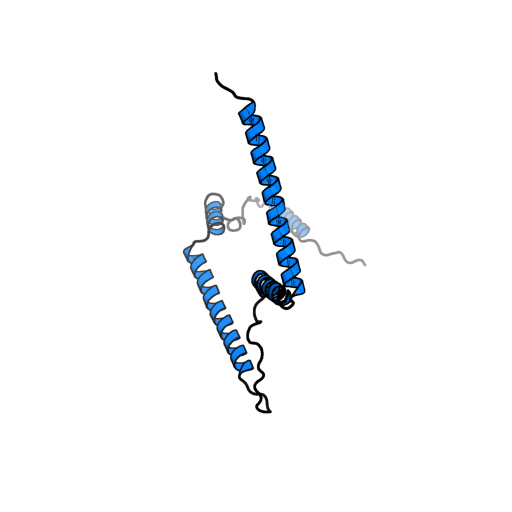3.413 15.117 1.00 72.00 90 GLU A N 1
ATOM 666 C CA . GLU A 1 90 ? -8.915 -34.865 15.353 1.00 72.00 90 GLU A CA 1
ATOM 667 C C . GLU A 1 90 ? -10.100 -35.203 16.289 1.00 72.00 90 GLU A C 1
ATOM 669 O O . GLU A 1 90 ? -10.687 -36.279 16.183 1.00 72.00 90 GLU A O 1
ATOM 674 N N . ASP A 1 91 ? -10.514 -34.251 17.133 1.00 76.62 91 ASP A N 1
ATOM 675 C CA . ASP A 1 91 ? -11.658 -34.349 18.051 1.00 76.62 91 ASP A CA 1
ATOM 676 C C . ASP A 1 91 ? -12.979 -33.761 17.488 1.00 76.62 91 ASP A C 1
ATOM 678 O O . ASP A 1 91 ? -13.982 -33.672 18.199 1.00 76.62 91 ASP A O 1
ATOM 682 N N . GLY A 1 92 ? -13.016 -33.328 16.221 1.00 76.38 92 GLY A N 1
ATOM 683 C CA . GLY A 1 92 ? -14.222 -32.836 15.536 1.00 76.38 92 GLY A CA 1
ATOM 684 C C . GLY A 1 92 ? -14.675 -31.419 15.915 1.00 76.38 92 GLY A C 1
ATOM 685 O O . GLY A 1 92 ? -15.768 -30.994 15.529 1.00 76.38 92 GLY A O 1
ATOM 686 N N . PHE A 1 93 ? -13.858 -30.664 16.652 1.00 65.31 93 PHE A N 1
ATOM 687 C CA . PHE A 1 93 ? -14.133 -29.264 16.976 1.00 65.31 93 PHE A CA 1
ATOM 688 C C . PHE A 1 93 ? -13.570 -28.329 15.898 1.00 65.31 93 PHE A C 1
ATOM 690 O O . PHE A 1 93 ? -12.422 -28.451 15.483 1.00 65.31 93 PHE A O 1
ATOM 697 N N . VAL A 1 94 ? -14.380 -27.359 15.459 1.00 67.38 94 VAL A N 1
ATOM 698 C CA . VAL A 1 94 ? -13.939 -26.281 14.560 1.00 67.38 94 VAL A CA 1
ATOM 699 C C . VAL A 1 94 ? -13.496 -25.095 15.410 1.00 67.38 94 VAL A C 1
ATOM 701 O O . VAL A 1 94 ? -14.311 -24.469 16.097 1.00 67.38 94 VAL A O 1
ATOM 704 N N . THR A 1 95 ? -12.210 -24.753 15.367 1.00 65.25 95 THR A N 1
ATOM 705 C CA . THR A 1 95 ? -11.696 -23.578 16.075 1.00 65.25 95 THR A CA 1
ATOM 706 C C . THR A 1 95 ? -12.223 -22.293 15.427 1.00 65.25 95 THR A C 1
ATOM 708 O O . THR A 1 95 ? -11.852 -21.906 14.318 1.00 65.25 95 THR A O 1
ATOM 711 N N . VAL A 1 96 ? -13.100 -21.574 16.140 1.00 64.50 96 VAL A N 1
ATOM 712 C CA . VAL A 1 96 ? -13.603 -20.257 15.711 1.00 64.50 96 VAL A CA 1
ATOM 713 C C . VAL A 1 96 ? -12.484 -19.226 15.860 1.00 64.50 96 VAL A C 1
ATOM 715 O O . VAL A 1 96 ? -12.420 -18.454 16.817 1.00 64.50 96 VAL A O 1
ATOM 718 N N . THR A 1 97 ? -11.559 -19.203 14.907 1.00 61.44 97 THR A N 1
ATOM 719 C CA . THR A 1 97 ? -10.573 -18.130 14.821 1.00 61.44 97 THR A CA 1
ATOM 720 C C . THR A 1 97 ? -11.240 -16.887 14.237 1.00 61.44 97 THR A C 1
ATOM 722 O O . THR A 1 97 ? -11.978 -16.934 13.250 1.00 61.44 97 THR A O 1
ATOM 725 N N . ARG A 1 98 ? -11.007 -15.728 14.864 1.00 61.38 98 ARG A N 1
ATOM 726 C CA . ARG A 1 98 ? -11.539 -14.440 14.400 1.00 61.38 98 ARG A CA 1
ATOM 727 C C . ARG A 1 98 ? -10.909 -14.085 13.052 1.00 61.38 98 ARG A C 1
ATOM 729 O O . ARG A 1 98 ? -9.838 -13.482 12.988 1.00 61.38 98 ARG A O 1
ATOM 736 N N . GLY A 1 99 ? -11.584 -14.460 11.971 1.00 57.47 99 GLY A N 1
ATOM 737 C CA . GLY A 1 99 ? -11.154 -14.215 10.602 1.00 57.47 99 GLY A CA 1
ATOM 738 C C . GLY A 1 99 ? -11.191 -12.736 10.238 1.00 57.47 99 GLY A C 1
ATOM 739 O O . GLY A 1 99 ? -12.181 -12.253 9.707 1.00 57.47 99 GLY A O 1
ATOM 740 N N . GLY A 1 100 ? -10.121 -12.000 10.541 1.00 57.75 100 GLY A N 1
ATOM 741 C CA . GLY A 1 100 ? -10.045 -10.581 10.175 1.00 57.75 100 GLY A CA 1
ATOM 742 C C . GLY A 1 100 ? -8.747 -9.849 10.509 1.00 57.75 100 GLY A C 1
ATOM 743 O O . GLY A 1 100 ? -8.704 -8.631 10.384 1.00 57.75 100 GLY A O 1
ATOM 744 N N . ARG A 1 101 ? -7.690 -10.539 10.954 1.00 56.41 101 ARG A N 1
ATOM 745 C CA . ARG A 1 101 ? -6.374 -9.927 11.212 1.00 56.41 101 ARG A CA 1
ATOM 746 C C . ARG A 1 101 ? -5.302 -10.548 10.324 1.00 56.41 101 ARG A C 1
ATOM 748 O O . ARG A 1 101 ? -4.406 -11.220 10.811 1.00 56.41 101 ARG A O 1
ATOM 755 N N . MET A 1 102 ? -5.411 -10.350 9.018 1.00 49.47 102 MET A N 1
ATOM 756 C CA . MET A 1 102 ? -4.307 -10.606 8.091 1.00 49.47 102 MET A CA 1
ATOM 757 C C . MET A 1 102 ? -4.218 -9.429 7.136 1.00 49.47 102 MET A C 1
ATOM 759 O O . MET A 1 102 ? -4.824 -9.392 6.078 1.00 49.47 102 MET A O 1
ATOM 763 N N . GLY A 1 103 ? -3.539 -8.410 7.630 1.00 56.56 103 GLY A N 1
ATOM 764 C CA . GLY A 1 103 ? -3.265 -7.146 6.980 1.00 56.56 103 GLY A CA 1
ATOM 765 C C . GLY A 1 103 ? -2.737 -6.221 8.072 1.00 56.56 103 GLY A C 1
ATOM 766 O O . GLY A 1 103 ? -3.282 -6.264 9.183 1.00 56.56 103 GLY A O 1
ATOM 767 N N . PRO A 1 104 ? -1.671 -5.437 7.835 1.00 47.41 104 PRO A N 1
ATOM 768 C CA . PRO A 1 104 ? -1.322 -4.369 8.755 1.00 47.41 104 PRO A CA 1
ATOM 769 C C . PRO A 1 104 ? -2.560 -3.484 8.817 1.00 47.41 104 PRO A C 1
ATOM 771 O O . PRO A 1 104 ? -2.927 -2.862 7.821 1.00 47.41 104 PRO A O 1
ATOM 774 N N . ALA A 1 105 ? -3.280 -3.537 9.941 1.00 55.03 105 ALA A N 1
ATOM 775 C CA . ALA A 1 105 ? -4.425 -2.676 10.165 1.00 55.03 105 ALA A CA 1
ATOM 776 C C . ALA A 1 105 ? -3.948 -1.271 9.820 1.00 55.03 105 ALA A C 1
ATOM 778 O O . ALA A 1 105 ? -2.975 -0.801 10.420 1.00 55.03 105 ALA A O 1
ATOM 779 N N . ARG A 1 106 ? -4.557 -0.661 8.794 1.00 59.22 106 ARG A N 1
ATOM 780 C CA . ARG A 1 106 ? -4.288 0.733 8.450 1.00 59.22 106 ARG A CA 1
ATOM 781 C C . ARG A 1 106 ? -4.323 1.480 9.775 1.00 59.22 106 ARG A C 1
ATOM 783 O O . ARG A 1 106 ? -5.292 1.328 10.517 1.00 59.22 106 ARG A O 1
ATOM 790 N N . LEU A 1 107 ? -3.234 2.163 10.126 1.00 61.78 107 LEU A N 1
ATOM 791 C CA . LEU A 1 107 ? -3.088 2.796 11.443 1.00 61.78 107 LEU A CA 1
ATOM 792 C C . LEU A 1 107 ? -4.319 3.655 11.777 1.00 61.78 107 LEU A C 1
ATOM 794 O O . LEU A 1 107 ? -4.777 3.653 12.914 1.00 61.78 107 LEU A O 1
ATOM 798 N N . GLU A 1 108 ? -4.907 4.265 10.750 1.00 61.00 108 GLU A N 1
ATOM 799 C CA . GLU A 1 108 ? -6.184 4.977 10.763 1.00 61.00 108 GLU A CA 1
ATOM 800 C C . GLU A 1 108 ? -7.367 4.127 11.270 1.00 61.00 108 GLU A C 1
ATOM 802 O O . GLU A 1 108 ? -8.044 4.507 12.218 1.00 61.00 108 GLU A O 1
ATOM 807 N N . GLU A 1 109 ? -7.578 2.917 10.748 1.00 63.94 109 GLU A N 1
ATOM 808 C CA . GLU A 1 109 ? -8.681 2.044 11.176 1.00 63.94 109 GLU A CA 1
ATOM 809 C C . GLU A 1 109 ? -8.481 1.511 12.609 1.00 63.94 109 GLU A C 1
ATOM 811 O O . GLU A 1 109 ? -9.442 1.247 13.342 1.00 63.94 109 GLU A O 1
ATOM 816 N N . ALA A 1 110 ? -7.225 1.351 13.037 1.00 68.12 110 ALA A N 1
ATOM 817 C CA . ALA A 1 110 ? -6.895 1.009 14.418 1.00 68.12 110 ALA A CA 1
ATOM 818 C C . ALA A 1 110 ? -7.175 2.182 15.372 1.00 68.12 110 ALA A C 1
ATOM 820 O O . ALA A 1 110 ? -7.712 1.967 16.462 1.00 68.12 110 ALA A O 1
ATOM 821 N N . GLN A 1 111 ? -6.861 3.408 14.946 1.00 72.69 111 GLN A N 1
ATOM 822 C CA . GLN A 1 111 ? -7.150 4.633 15.689 1.00 72.69 111 GLN A CA 1
ATOM 823 C C . GLN A 1 111 ? -8.659 4.866 15.807 1.00 72.69 111 GLN A C 1
ATOM 825 O O . GLN A 1 111 ? -9.148 4.997 16.926 1.00 72.69 111 GLN A O 1
ATOM 830 N N . GLU A 1 112 ? -9.421 4.770 14.716 1.00 74.50 112 GLU A N 1
ATOM 831 C CA . GLU A 1 112 ? -10.883 4.918 14.753 1.00 74.50 112 GLU A CA 1
ATOM 832 C C . GLU A 1 112 ? -11.557 3.899 15.681 1.00 74.50 112 GLU A C 1
ATOM 834 O O . GLU A 1 112 ? -12.505 4.208 16.407 1.00 74.50 112 GLU A O 1
ATOM 839 N N . LYS A 1 113 ? -11.091 2.644 15.673 1.00 72.81 113 LYS A N 1
ATOM 840 C CA . LYS A 1 113 ? -11.626 1.613 16.573 1.00 72.81 113 LYS A CA 1
ATOM 841 C C . LYS A 1 113 ? -11.263 1.896 18.027 1.00 72.81 113 LYS A C 1
ATOM 843 O O . LYS A 1 113 ? -12.091 1.641 18.901 1.00 72.81 113 LYS A O 1
ATOM 848 N N . ALA A 1 114 ? -10.072 2.431 18.290 1.00 77.62 114 ALA A N 1
ATOM 849 C CA . ALA A 1 114 ? -9.672 2.854 19.626 1.00 77.62 114 ALA A CA 1
ATOM 850 C C . ALA A 1 114 ? -10.501 4.054 20.109 1.00 77.62 114 ALA A C 1
ATOM 852 O O . ALA A 1 114 ? -10.922 4.071 21.263 1.00 77.62 114 ALA A O 1
ATOM 853 N N . GLU A 1 115 ? -10.804 5.018 19.240 1.00 79.31 115 GLU A N 1
ATOM 854 C CA . GLU A 1 115 ? -11.677 6.155 19.552 1.00 79.31 115 GLU A CA 1
ATOM 855 C C . GLU A 1 115 ? -13.107 5.704 19.850 1.00 79.31 115 GLU A C 1
ATOM 857 O O . GLU A 1 115 ? -13.630 6.004 20.921 1.00 79.31 115 GLU A O 1
ATOM 862 N N . LYS A 1 116 ? -13.696 4.859 18.997 1.00 78.19 116 LYS A N 1
ATOM 863 C CA . LYS A 1 116 ? -15.032 4.279 19.229 1.00 78.19 116 LYS A CA 1
ATOM 864 C C . LYS A 1 116 ? -15.092 3.441 20.509 1.00 78.19 116 LYS A C 1
ATOM 866 O O . LYS A 1 116 ? -16.132 3.378 21.164 1.00 78.19 116 LYS A O 1
ATOM 871 N N . GLN A 1 117 ? -14.002 2.768 20.885 1.00 76.06 117 GLN A N 1
ATOM 872 C CA . GLN A 1 117 ? -13.915 2.064 22.168 1.00 76.06 117 GLN A CA 1
ATOM 873 C C . GLN A 1 117 ? -13.800 3.031 23.347 1.00 76.06 117 GLN A C 1
ATOM 875 O O . GLN A 1 117 ? -14.466 2.808 24.354 1.00 76.06 117 GLN A O 1
ATOM 880 N N . LYS A 1 118 ? -13.028 4.116 23.223 1.00 78.12 118 LYS A N 1
ATOM 881 C CA . LYS A 1 118 ? -12.947 5.173 24.242 1.00 78.12 118 LYS A CA 1
ATOM 882 C C . LYS A 1 118 ? -14.299 5.851 24.455 1.00 78.12 118 LYS A C 1
ATOM 884 O O . LYS A 1 118 ? -14.684 6.062 25.597 1.00 78.12 118 LYS A O 1
ATOM 889 N N . GLU A 1 119 ? -15.049 6.135 23.394 1.00 75.00 119 GLU A N 1
ATOM 890 C CA . GLU A 1 119 ? -16.403 6.695 23.486 1.00 75.00 119 GLU A CA 1
ATOM 891 C C . GLU A 1 119 ? -17.378 5.749 24.188 1.00 75.00 119 GLU A C 1
ATOM 893 O O . GLU A 1 119 ? -18.131 6.169 25.060 1.00 75.00 119 GLU A O 1
ATOM 898 N N . LYS A 1 120 ? -17.320 4.450 23.879 1.00 71.44 120 LYS A N 1
ATOM 899 C CA . LYS A 1 120 ? -18.125 3.434 24.576 1.00 71.44 120 LYS A CA 1
ATOM 900 C C . LYS A 1 120 ? -17.695 3.247 26.035 1.00 71.44 120 LYS A C 1
ATOM 902 O O . LYS A 1 120 ? -18.540 2.976 26.885 1.00 71.44 120 LYS A O 1
ATOM 907 N N . ALA A 1 121 ? -16.404 3.409 26.328 1.00 69.50 121 ALA A N 1
ATOM 908 C CA . ALA A 1 121 ? -15.838 3.309 27.672 1.00 69.50 121 ALA A CA 1
ATOM 909 C C . ALA A 1 121 ? -16.138 4.530 28.557 1.00 69.50 121 ALA A C 1
ATOM 911 O O . ALA A 1 121 ? -16.119 4.391 29.776 1.00 69.50 121 ALA A O 1
ATOM 912 N N . LYS A 1 122 ? -16.480 5.694 27.980 1.00 69.94 122 LYS A N 1
ATOM 913 C CA . LYS A 1 122 ? -16.960 6.866 28.743 1.00 69.94 122 LYS A CA 1
ATOM 914 C C . LYS A 1 122 ? -18.265 6.597 29.507 1.00 69.94 122 LYS A C 1
ATOM 916 O O . LYS A 1 122 ? -18.606 7.355 30.406 1.00 69.94 122 LYS A O 1
ATOM 921 N N . GLY A 1 123 ? -18.936 5.474 29.235 1.00 63.09 123 GLY A N 1
ATOM 922 C CA . GLY A 1 123 ? -20.075 5.008 30.016 1.00 63.09 123 GLY A CA 1
ATOM 923 C C . GLY A 1 123 ? -21.317 5.883 29.838 1.00 63.09 123 GLY A C 1
ATOM 924 O O . GLY A 1 123 ? -21.286 6.970 29.270 1.00 63.09 123 GLY A O 1
ATOM 925 N N . LYS A 1 124 ? -22.467 5.384 30.298 1.00 66.00 124 LYS A N 1
ATOM 926 C CA . LYS A 1 124 ? -23.713 6.160 30.290 1.00 66.00 124 LYS A CA 1
ATOM 927 C C . LYS A 1 124 ? -23.654 7.166 31.441 1.00 66.00 124 LYS A C 1
ATOM 929 O O . LYS A 1 124 ? -23.964 6.816 32.574 1.00 66.00 124 LYS A O 1
ATOM 934 N N . GLU A 1 125 ? -23.265 8.403 31.152 1.00 65.44 125 GLU A N 1
ATOM 935 C CA . GLU A 1 125 ? -23.156 9.499 32.134 1.00 65.44 125 GLU A CA 1
ATOM 936 C C . GLU A 1 125 ? -24.489 9.915 32.792 1.00 65.44 125 GLU A C 1
ATOM 938 O O . GLU A 1 125 ? -24.494 10.768 33.675 1.00 65.44 125 GLU A O 1
ATOM 943 N N . ASP A 1 126 ? -25.615 9.334 32.371 1.00 68.56 126 ASP A N 1
ATOM 944 C CA . ASP A 1 126 ? -26.962 9.745 32.784 1.00 68.56 126 ASP A CA 1
ATOM 945 C C . ASP A 1 126 ? -27.665 8.696 33.663 1.00 68.56 126 ASP A C 1
ATOM 947 O O . ASP A 1 126 ? -28.889 8.704 33.805 1.00 68.56 126 ASP A O 1
ATOM 951 N N . PHE A 1 127 ? -26.915 7.763 34.255 1.00 73.38 127 PHE A N 1
ATOM 952 C CA . PHE A 1 127 ? -27.517 6.692 35.050 1.00 73.38 127 PHE A CA 1
ATOM 953 C C . PHE A 1 127 ? -28.071 7.190 36.395 1.00 73.38 127 PHE A C 1
ATOM 955 O O . PHE A 1 127 ? -29.086 6.679 36.871 1.00 73.38 127 PHE A O 1
ATOM 962 N N . TYR A 1 128 ? -27.462 8.212 37.005 1.00 83.38 128 TYR A N 1
ATOM 963 C CA . TYR A 1 128 ? -27.863 8.677 38.332 1.00 83.38 128 TYR A CA 1
ATOM 964 C C . TYR A 1 128 ? -28.481 10.079 38.353 1.00 83.38 128 TYR A C 1
ATOM 966 O O . TYR A 1 128 ? -28.074 11.017 37.668 1.00 83.38 128 TYR A O 1
ATOM 974 N N . ARG A 1 129 ? -29.445 10.267 39.265 1.00 81.44 129 ARG A N 1
ATOM 975 C CA . ARG A 1 129 ? -30.176 11.536 39.450 1.00 81.44 129 ARG A CA 1
ATOM 976 C C . ARG A 1 129 ? -29.288 12.710 39.880 1.00 81.44 129 ARG A C 1
ATOM 978 O O . ARG A 1 129 ? -29.699 13.856 39.702 1.00 81.44 129 ARG A O 1
ATOM 985 N N . PHE A 1 130 ? -28.128 12.455 40.489 1.00 83.38 130 PHE A N 1
ATOM 986 C CA . PHE A 1 130 ? -27.189 13.514 40.872 1.00 83.38 130 PHE A CA 1
ATOM 987 C C . PHE A 1 130 ? -26.456 14.083 39.647 1.00 83.38 130 PHE A C 1
ATOM 989 O O . PHE A 1 130 ? -26.398 15.301 39.524 1.00 83.38 130 PHE A O 1
ATOM 996 N N . GLN A 1 131 ? -26.064 13.233 38.687 1.00 84.12 131 GLN A N 1
ATOM 997 C CA . GLN A 1 131 ? -25.436 13.635 37.417 1.00 84.12 131 GLN A CA 1
ATOM 998 C C . GLN A 1 131 ? -26.376 14.539 36.611 1.00 84.12 131 GLN A C 1
ATOM 1000 O O . GLN A 1 131 ? -26.004 15.616 36.153 1.00 84.12 131 GLN A O 1
ATOM 1005 N N . MET A 1 132 ? -27.656 14.163 36.537 1.00 83.19 132 MET A N 1
ATOM 1006 C CA . MET A 1 132 ? -28.679 14.966 35.859 1.00 83.19 132 MET A CA 1
ATOM 1007 C C . MET A 1 132 ? -28.933 16.315 36.543 1.00 83.19 132 MET A C 1
ATOM 1009 O O . MET A 1 132 ? -29.217 17.304 35.867 1.00 83.19 132 MET A O 1
ATOM 1013 N N . ARG A 1 133 ? -28.862 16.380 37.880 1.00 88.44 133 ARG A N 1
ATOM 1014 C CA . ARG A 1 133 ? -29.011 17.643 38.622 1.00 88.44 133 ARG A CA 1
ATOM 1015 C C . ARG A 1 133 ? -27.809 18.560 38.422 1.00 88.44 133 ARG A C 1
ATOM 1017 O O . ARG A 1 133 ? -28.005 19.757 38.236 1.00 88.44 133 ARG A O 1
ATOM 1024 N N . GLU A 1 134 ? -26.607 18.001 38.410 1.00 88.25 134 GLU A N 1
ATOM 1025 C CA . GLU A 1 134 ? -25.370 18.731 38.146 1.00 88.25 134 GLU A CA 1
ATOM 1026 C C . GLU A 1 134 ? -25.356 19.309 36.723 1.00 88.25 134 GLU A C 1
ATOM 1028 O O . GLU A 1 134 ? -25.264 20.527 36.575 1.00 88.25 134 GLU A O 1
ATOM 1033 N N . LYS A 1 135 ? -25.648 18.490 35.698 1.00 86.62 135 LYS A N 1
ATOM 1034 C CA . LYS A 1 135 ? -25.778 18.937 34.295 1.00 86.62 135 LYS A CA 1
ATOM 1035 C C . LYS A 1 135 ? -26.837 20.034 34.107 1.00 86.62 135 LYS A C 1
ATOM 1037 O O . LYS A 1 135 ? -26.660 20.948 33.306 1.00 86.62 135 LYS A O 1
ATOM 1042 N N . ARG A 1 136 ? -27.967 19.979 34.828 1.00 89.69 136 ARG A N 1
ATOM 1043 C CA . ARG A 1 136 ? -28.990 21.048 34.775 1.00 89.69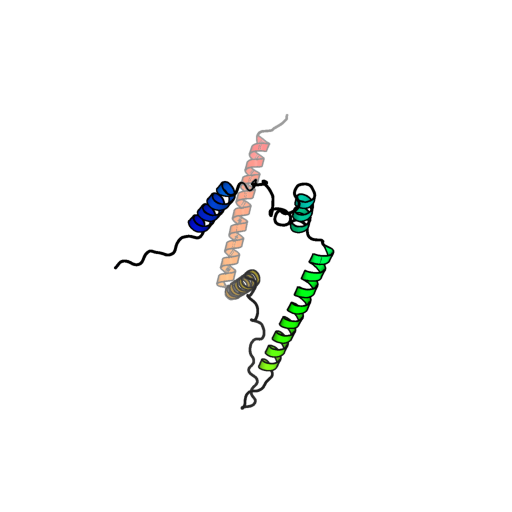 136 ARG A CA 1
ATOM 1044 C C . ARG A 1 136 ? -28.504 22.346 35.412 1.00 89.69 136 ARG A C 1
ATOM 1046 O O . ARG A 1 136 ? -28.813 23.416 34.896 1.00 89.69 136 ARG A O 1
ATOM 1053 N N . LYS A 1 137 ? -27.774 22.257 36.525 1.00 93.12 137 LYS A N 1
ATOM 1054 C CA . LYS A 1 137 ? -27.214 23.425 37.212 1.00 93.12 137 LYS A CA 1
ATOM 1055 C C . LYS A 1 137 ? -26.137 24.098 36.362 1.00 93.12 137 LYS A C 1
ATOM 1057 O O . LYS A 1 137 ? -26.114 25.320 36.286 1.00 93.12 137 LYS A O 1
ATOM 1062 N N . GLU A 1 138 ? -25.299 23.308 35.698 1.00 92.06 138 GLU A N 1
ATOM 1063 C CA . GLU A 1 138 ? -24.290 23.793 34.755 1.00 92.06 138 GLU A CA 1
ATOM 1064 C C . GLU A 1 138 ? -24.934 24.556 33.590 1.00 92.06 138 GLU A C 1
ATOM 1066 O O . GLU A 1 138 ? -24.640 25.734 33.406 1.00 92.06 138 GLU A O 1
ATOM 1071 N N . LYS A 1 139 ? -25.924 23.956 32.914 1.00 91.75 139 LYS A N 1
ATOM 1072 C CA . LYS A 1 139 ? -26.686 24.620 31.839 1.00 91.75 139 LYS A CA 1
ATOM 1073 C C . LYS A 1 139 ? -27.381 25.905 32.297 1.00 91.75 139 LYS A C 1
ATOM 1075 O O . LYS A 1 139 ? -27.394 26.897 31.576 1.00 91.75 139 LYS A O 1
ATOM 1080 N N . ALA A 1 140 ? -27.962 25.910 33.498 1.00 93.25 140 ALA A N 1
ATOM 1081 C CA . ALA A 1 140 ? -28.578 27.114 34.055 1.00 93.25 140 ALA A CA 1
ATOM 1082 C C . ALA A 1 140 ? -27.545 28.232 34.295 1.00 93.25 140 ALA A C 1
ATOM 1084 O O . ALA A 1 140 ? -27.841 29.403 34.066 1.00 93.25 140 ALA A O 1
ATOM 1085 N N . ASN A 1 141 ? -26.329 27.876 34.717 1.00 94.69 141 ASN A N 1
ATOM 1086 C CA . ASN A 1 141 ? -25.239 28.826 34.921 1.00 94.69 141 ASN A CA 1
ATOM 1087 C C . ASN A 1 141 ? -24.689 29.369 33.589 1.00 94.69 141 ASN A C 1
ATOM 1089 O O . ASN A 1 141 ? -24.415 30.560 33.482 1.00 94.69 141 ASN A O 1
ATOM 1093 N N . GLU A 1 142 ? -24.570 28.530 32.557 1.00 94.06 142 GLU A N 1
ATOM 1094 C CA . GLU A 1 142 ? -24.201 28.971 31.202 1.00 94.06 142 GLU A CA 1
ATOM 1095 C C . GLU A 1 142 ? -25.203 29.984 30.636 1.00 94.06 142 GLU A C 1
ATOM 1097 O O . GLU A 1 142 ? -24.800 31.022 30.113 1.00 94.06 142 GLU A O 1
ATOM 1102 N N . LEU A 1 143 ? -26.505 29.736 30.807 1.00 94.31 143 LEU A N 1
ATOM 1103 C CA . LEU A 1 143 ? -27.550 30.675 30.390 1.00 94.31 143 LEU A CA 1
ATOM 1104 C C . LEU A 1 143 ? -27.471 32.005 31.149 1.00 94.31 143 LEU A C 1
ATOM 1106 O O . LEU A 1 143 ? -27.638 33.063 30.545 1.00 94.31 143 LEU A O 1
ATOM 1110 N N . LEU A 1 144 ? -27.194 31.965 32.456 1.00 95.00 144 LEU A N 1
ATOM 1111 C CA . LEU A 1 144 ? -27.030 33.179 33.256 1.00 95.00 144 LEU A CA 1
ATOM 1112 C C . LEU A 1 144 ? -25.820 33.998 32.787 1.00 95.00 144 LEU A C 1
ATOM 1114 O O . LEU A 1 144 ? -25.942 35.208 32.601 1.00 95.00 144 LEU A O 1
ATOM 1118 N N . LYS A 1 145 ? -24.684 33.341 32.518 1.00 95.06 145 LYS A N 1
ATOM 1119 C CA . LYS A 1 145 ? -23.491 33.990 31.954 1.00 95.06 145 LYS A CA 1
ATOM 1120 C C . LYS A 1 145 ? -23.781 34.630 30.597 1.00 95.06 145 LYS A C 1
ATOM 1122 O O . LYS A 1 145 ? -23.458 35.798 30.402 1.00 95.06 145 LYS A O 1
ATOM 1127 N N . GLY A 1 146 ? -24.448 33.906 29.694 1.00 96.00 146 GLY A N 1
ATOM 1128 C CA . GLY A 1 146 ? -24.850 34.446 28.392 1.00 96.00 146 GLY A CA 1
ATOM 1129 C C . GLY A 1 146 ? -25.758 35.673 28.525 1.00 96.00 146 GLY A C 1
ATOM 1130 O O . GLY A 1 146 ? -25.556 36.680 27.849 1.00 96.00 146 GLY A O 1
ATOM 1131 N N . PHE A 1 147 ? -26.704 35.642 29.467 1.00 95.88 147 PHE A N 1
ATOM 1132 C CA . PHE A 1 147 ? -27.582 36.779 29.739 1.00 95.88 147 PHE A CA 1
ATOM 1133 C C . PHE A 1 147 ? -26.826 37.999 30.285 1.00 95.88 147 PHE A C 1
ATOM 1135 O O . PHE A 1 147 ? -27.098 39.129 29.878 1.00 95.88 147 PHE A O 1
ATOM 1142 N N . GLU A 1 148 ? -25.865 37.800 31.188 1.00 94.12 148 GLU A N 1
ATOM 1143 C CA . GLU A 1 148 ? -25.023 38.884 31.701 1.00 94.12 148 GLU A CA 1
ATOM 1144 C C . GLU A 1 148 ? -24.155 39.514 30.606 1.00 94.12 148 GLU A C 1
ATOM 1146 O O . GLU A 1 148 ? -24.010 40.738 30.557 1.00 94.12 148 GLU A O 1
ATOM 1151 N N . GLU A 1 149 ? -23.591 38.700 29.716 1.00 94.00 149 GLU A N 1
ATOM 1152 C CA . GLU A 1 149 ? -22.822 39.173 28.565 1.00 94.00 149 GLU A CA 1
ATOM 1153 C C . GLU A 1 149 ? -23.685 39.988 27.603 1.00 94.00 149 GLU A C 1
ATOM 1155 O O . GLU A 1 149 ? -23.289 41.078 27.183 1.00 94.00 149 GLU A O 1
ATOM 1160 N N . ASP A 1 150 ? -24.885 39.510 27.289 1.00 93.62 150 ASP A N 1
ATOM 1161 C CA . ASP A 1 150 ? -25.806 40.219 26.405 1.00 93.62 150 ASP A CA 1
ATOM 1162 C C . ASP A 1 150 ? -26.333 41.502 27.043 1.00 93.62 150 ASP A C 1
ATOM 1164 O O . ASP A 1 150 ? -26.409 42.542 26.381 1.00 93.62 150 ASP A O 1
ATOM 1168 N N . ARG A 1 151 ? -26.590 41.491 28.353 1.00 93.81 151 ARG A N 1
ATOM 1169 C CA . ARG A 1 151 ? -26.911 42.703 29.106 1.00 93.81 151 ARG A CA 1
ATOM 1170 C C . ARG A 1 151 ? -25.778 43.728 29.013 1.00 93.81 151 ARG A C 1
ATOM 1172 O O . ARG A 1 151 ? -26.046 44.885 28.686 1.00 93.81 151 ARG A O 1
ATOM 1179 N N . LYS A 1 152 ? -24.521 43.313 29.212 1.00 92.88 152 LYS A N 1
ATOM 1180 C CA . LYS A 1 152 ? -23.339 44.182 29.060 1.00 92.88 152 LYS A CA 1
ATOM 1181 C C . LYS A 1 152 ? -23.210 44.732 27.634 1.00 92.88 152 LYS A C 1
ATOM 1183 O O . LYS A 1 152 ? -22.944 45.922 27.465 1.00 92.88 152 LYS A O 1
ATOM 1188 N N . LYS A 1 153 ? -23.452 43.916 26.599 1.00 91.81 153 LYS A N 1
ATOM 1189 C CA . LYS A 1 153 ? -23.454 44.367 25.190 1.00 91.81 153 LYS A CA 1
ATOM 1190 C C . LYS A 1 153 ? -24.535 45.418 24.932 1.00 91.81 153 LYS A C 1
ATOM 1192 O O . LYS A 1 153 ? -24.266 46.432 24.288 1.00 91.81 153 LYS A O 1
ATOM 1197 N N . VAL A 1 154 ? -25.750 45.205 25.439 1.00 90.38 154 VAL A N 1
ATOM 1198 C CA . VAL A 1 154 ? -26.865 46.152 25.286 1.00 90.38 154 VAL A CA 1
ATOM 1199 C C . VAL A 1 154 ? -26.582 47.460 26.018 1.00 90.38 154 VAL A C 1
ATOM 1201 O O . VAL A 1 154 ? -26.834 48.531 25.467 1.00 90.38 154 VAL A O 1
ATOM 1204 N N . GLU A 1 155 ? -26.031 47.405 27.229 1.00 88.69 155 GLU A N 1
ATOM 1205 C CA . GLU A 1 155 ? -25.617 48.595 27.976 1.00 88.69 155 GLU A CA 1
ATOM 1206 C C . GLU A 1 155 ? -24.529 49.377 27.220 1.00 88.69 155 GLU A C 1
ATOM 1208 O O . GLU A 1 155 ? -24.667 50.589 27.040 1.00 88.69 155 GLU A O 1
ATOM 1213 N N . ALA A 1 156 ? -23.525 48.697 26.657 1.00 88.12 156 ALA A N 1
ATOM 1214 C CA . ALA A 1 156 ? -22.508 49.326 25.813 1.00 88.12 156 ALA A CA 1
ATOM 1215 C C . ALA A 1 156 ? -23.109 49.984 24.552 1.00 88.12 156 ALA A C 1
ATOM 1217 O O . ALA A 1 156 ? -22.752 51.114 24.206 1.00 88.12 156 ALA A O 1
ATOM 1218 N N . MET A 1 157 ? -24.065 49.331 23.879 1.00 83.62 157 MET A N 1
ATOM 1219 C CA . MET A 1 157 ? -24.776 49.916 22.733 1.00 83.62 157 MET A CA 1
ATOM 1220 C C . MET A 1 157 ? -25.619 51.134 23.128 1.00 83.62 157 MET A C 1
ATOM 1222 O O . MET A 1 157 ? -25.614 52.136 22.412 1.00 83.62 157 MET A O 1
ATOM 1226 N N . LYS A 1 158 ? -26.304 51.090 24.279 1.00 82.62 158 LYS A N 1
ATOM 1227 C CA . LYS A 1 158 ? -27.054 52.234 24.820 1.00 82.62 158 LYS A CA 1
ATOM 1228 C C . LYS A 1 158 ? -26.129 53.407 25.138 1.00 82.62 158 LYS A C 1
ATOM 1230 O O . LYS A 1 158 ? -26.442 54.526 24.753 1.00 82.62 158 LYS A O 1
ATOM 1235 N N . MET A 1 159 ? -24.971 53.173 25.756 1.00 81.06 159 MET A N 1
ATOM 1236 C CA . MET A 1 159 ? -23.989 54.233 26.027 1.00 81.06 159 MET A CA 1
ATOM 1237 C C . MET A 1 159 ? -23.452 54.874 24.740 1.00 81.06 159 MET A C 1
ATOM 1239 O O . MET A 1 159 ? -23.326 56.097 24.669 1.00 81.06 159 MET A O 1
ATOM 1243 N N . ARG A 1 160 ? -23.190 54.070 23.698 1.00 78.31 160 ARG A N 1
ATOM 1244 C CA . ARG A 1 160 ? -22.780 54.575 22.375 1.00 78.31 160 ARG A CA 1
ATOM 1245 C C . ARG A 1 160 ? -23.899 55.362 21.686 1.00 78.31 160 ARG A C 1
ATOM 1247 O O . ARG A 1 160 ? -23.618 56.406 21.106 1.00 78.31 160 ARG A O 1
ATOM 1254 N N . ARG A 1 161 ? -25.160 54.918 21.787 1.00 71.75 161 ARG A N 1
ATOM 1255 C CA . ARG A 1 161 ? -26.324 55.608 21.200 1.00 71.75 161 ARG A CA 1
ATOM 1256 C C . ARG A 1 161 ? -26.680 56.900 21.938 1.00 71.75 161 ARG A C 1
ATOM 1258 O O . ARG A 1 161 ? -26.937 57.905 21.294 1.00 71.75 161 ARG A O 1
ATOM 1265 N N . ASN A 1 162 ? -26.602 56.922 23.267 1.00 63.31 162 ASN A N 1
ATOM 1266 C CA . ASN A 1 162 ? -26.839 58.123 24.077 1.00 63.31 162 ASN A CA 1
ATOM 1267 C C . ASN A 1 162 ? -25.773 59.218 23.874 1.00 63.31 162 ASN A C 1
ATOM 1269 O O . ASN A 1 162 ? -25.994 60.356 24.282 1.00 63.31 162 ASN A O 1
ATOM 1273 N N . LYS A 1 163 ? -24.632 58.899 23.247 1.00 63.03 163 LYS A N 1
ATOM 1274 C CA . LYS A 1 163 ? -23.617 59.880 22.833 1.00 63.03 163 LYS A CA 1
ATOM 1275 C C . LYS A 1 163 ? -23.983 60.602 21.526 1.00 63.03 163 LYS A C 1
ATOM 1277 O O . LYS A 1 163 ? -23.455 61.680 21.282 1.00 63.03 163 LYS A O 1
ATOM 1282 N N . PHE A 1 164 ? -24.889 60.050 20.716 1.00 60.47 164 PHE A N 1
ATOM 1283 C CA . PHE A 1 164 ? -25.331 60.634 19.449 1.00 60.47 164 PHE A CA 1
ATOM 1284 C C . PHE A 1 164 ? -26.816 61.013 19.532 1.00 60.47 164 PHE A C 1
ATOM 1286 O O . PHE A 1 164 ? -27.700 60.195 19.284 1.00 60.47 164 PHE A O 1
ATOM 1293 N N . ARG A 1 165 ? -27.086 62.267 19.909 1.00 60.25 165 ARG A N 1
ATOM 1294 C CA . ARG A 1 165 ? -28.399 62.908 19.752 1.00 60.25 165 ARG A CA 1
ATOM 1295 C C . ARG A 1 165 ? -28.287 63.889 18.576 1.00 60.25 165 ARG A C 1
ATOM 1297 O O . ARG A 1 165 ? -27.691 64.945 18.775 1.00 60.25 165 ARG A O 1
ATOM 1304 N N . PRO A 1 166 ? -28.757 63.557 17.361 1.00 64.94 166 PRO A N 1
ATOM 1305 C CA . PRO A 1 166 ? -29.005 64.577 16.349 1.00 64.94 166 PRO A CA 1
ATOM 1306 C C . PRO A 1 166 ? -30.225 65.410 16.783 1.00 64.94 166 PRO A C 1
ATOM 1308 O O . PRO A 1 166 ? -31.122 64.863 17.429 1.00 64.94 166 PRO A O 1
ATOM 1311 N N . ASN A 1 167 ? -30.171 66.716 16.499 1.00 49.19 167 ASN A N 1
ATOM 1312 C CA . ASN A 1 167 ? -31.132 67.749 16.920 1.00 49.19 167 ASN A CA 1
ATOM 1313 C C . ASN A 1 167 ? -32.599 67.377 16.688 1.00 49.19 167 ASN A C 1
ATOM 1315 O O . ASN A 1 167 ? -32.895 66.827 15.604 1.00 49.19 167 ASN A O 1
#

InterPro domains:
  IPR024326 Ribosomal RNA-processing protein 7, C-terminal domain [PF12923] (52-166)
  IPR040446 Ribosomal RNA-processing protein 7 [PTHR13191] (17-166)

Radius of gyration: 42.83 Å; chains: 1; bounding box: 95×103×75 Å

pLDDT: mean 77.09, std 14.2, range [38.66, 98.06]

Foldseek 3Di:
DDDDDDDDPVVVVVVVVVVCVVVVPDPDPCVVVVPVDQDPDPSVVVVVCCVVDPDPVVVVVVVVVVVVVVVVVVVVVLVVVVVVQVDADPVRDRPPDPPDPDDPCPVVNVVVVVVVVVVVVVDDQPPDPVSVVVVVVVVVVVVVVVVVVVVVVVVVVVVVVVVDDDD

Organism: Aureobasidium pullulans (NCBI:txid5580)